Protein AF-A0A1V9G1P2-F1 (afdb_monomer)

Sequence (170 aa):
MSKIIATNEFTSFIDAARKYCSFVETYEAETPRTFILLSQNHLLSLYNLGNCMILMEEKSDKKFDVKLDELEFQKSLHFIADRLWDYRYYWYVFDPTAKKKDTDIVYGDLYEDLGAIYKYLKQSLLLYGLKSSDAKQNAVWDFKWNFDTHWSGHCANAICAIHYFLQKGR

Nearest PDB structures (foldseek):
  3nrh-assembly1_B-2  TM=8.879E-01  e=2.558E-07  Bacteroides fragilis YCH46
  3nrh-assembly1_A  TM=9.086E-01  e=4.221E-07  Bacteroides fragilis YCH46
  3qb5-assembly1_C-2  TM=2.684E-01  e=4.721E+00  Homo sapiens
  1ocr-assembly1_C  TM=2.389E-01  e=6.065E+00  Bos taurus

Mean predicted aligned error: 4.51 Å

pLDDT: mean 91.71, std 9.36, range [52.97, 98.81]

Solvent-accessible surface area (backbone atoms only — not comparable to full-atom values): 9652 Å² total; per-residue (Å²): 126,67,77,59,69,74,35,69,50,45,45,52,36,52,53,44,46,50,52,44,45,49,57,48,65,47,87,72,98,64,53,43,71,53,46,48,52,53,48,42,55,46,44,54,52,44,53,55,32,56,69,63,52,76,88,87,65,72,68,52,89,76,84,76,97,67,73,69,55,66,67,64,49,53,52,30,44,49,50,44,53,75,38,32,66,89,71,30,71,45,79,45,60,76,52,87,80,59,90,56,90,84,56,57,73,38,84,46,47,43,56,57,34,55,43,52,45,43,52,56,48,49,32,28,48,57,32,41,68,42,91,46,68,58,39,33,39,34,17,57,37,43,52,52,50,42,39,79,74,64,34,46,62,39,45,54,52,42,45,53,50,44,52,55,56,62,54,74,76,106

Organism: NCBI:txid1703345

Secondary structure (DSSP, 8-state):
--TTTTSHHHHHHHHHHHHHHHHHHS-----HHHHHHHHHHHHHHHHHHHHH----SPPPS--------HHHHHHHHHHHHHHHTTSSEEEEES-TT-SSS---EEEEEHHHHHHHHHHHHHHHHHHHTSS-HHHHHHHHHHHHHHIIIIIHHHHHHHHHHHHHHHHHT-

Structure (mmCIF, N/CA/C/O backbone):
data_AF-A0A1V9G1P2-F1
#
_entry.id   AF-A0A1V9G1P2-F1
#
loop_
_atom_site.group_PDB
_atom_site.id
_atom_site.type_symbol
_atom_site.label_atom_id
_atom_site.label_alt_id
_atom_site.label_comp_id
_atom_site.label_asym_id
_atom_site.label_entity_id
_atom_site.label_seq_id
_atom_site.pdbx_PDB_ins_code
_atom_site.Cartn_x
_atom_site.Cartn_y
_atom_site.Cartn_z
_atom_site.occupancy
_atom_site.B_iso_or_equiv
_atom_site.auth_seq_id
_atom_site.auth_comp_id
_atom_site.auth_asym_id
_atom_site.auth_atom_id
_atom_site.pdbx_PDB_model_num
ATOM 1 N N . MET A 1 1 ? -21.465 2.675 18.326 1.00 54.41 1 MET A N 1
ATOM 2 C CA . MET A 1 1 ? -20.901 2.218 17.035 1.00 54.41 1 MET A CA 1
ATOM 3 C C . MET A 1 1 ? -20.237 3.433 16.405 1.00 54.41 1 MET A C 1
ATOM 5 O O . MET A 1 1 ? -20.860 4.486 16.468 1.00 54.41 1 MET A O 1
ATOM 9 N N . SER A 1 2 ? -18.995 3.325 15.917 1.00 61.50 2 SER A N 1
ATOM 10 C CA . SER A 1 2 ? -18.280 4.453 15.289 1.00 61.50 2 SER A CA 1
ATOM 11 C C . SER A 1 2 ? -19.123 5.036 14.150 1.00 61.50 2 SER A C 1
ATOM 13 O O . SER A 1 2 ? -19.624 4.281 13.312 1.00 61.50 2 SER A O 1
ATOM 15 N N . LYS A 1 3 ? -19.325 6.357 14.149 1.00 65.56 3 LYS A N 1
ATOM 16 C CA . LYS A 1 3 ? -20.116 7.070 13.133 1.00 65.56 3 LYS A CA 1
ATOM 17 C C . LYS A 1 3 ? -19.404 7.069 11.777 1.00 65.56 3 LYS A C 1
ATOM 19 O O . LYS A 1 3 ? -20.077 7.163 10.758 1.00 65.56 3 LYS A O 1
ATOM 24 N N . ILE A 1 4 ? -18.077 6.908 11.763 1.00 62.69 4 ILE A N 1
ATOM 25 C CA . ILE A 1 4 ? -17.263 6.850 10.537 1.00 62.69 4 ILE A CA 1
ATOM 26 C C . ILE A 1 4 ? -17.427 5.519 9.810 1.00 62.69 4 ILE A C 1
ATOM 28 O O . ILE A 1 4 ? -17.512 5.497 8.589 1.00 62.69 4 ILE A O 1
ATOM 32 N N . ILE A 1 5 ? -17.512 4.402 10.539 1.00 64.62 5 ILE A N 1
ATOM 33 C CA . ILE A 1 5 ? -17.620 3.071 9.915 1.00 64.62 5 ILE A CA 1
ATOM 34 C C . ILE A 1 5 ? -18.880 2.950 9.047 1.00 64.62 5 ILE A C 1
ATOM 36 O O . ILE A 1 5 ? -18.909 2.154 8.117 1.00 64.62 5 ILE A O 1
ATOM 40 N N . ALA A 1 6 ? -19.915 3.737 9.346 1.00 67.06 6 ALA A N 1
ATOM 41 C CA . ALA A 1 6 ? -21.155 3.756 8.584 1.00 67.06 6 ALA A CA 1
ATOM 42 C C . ALA A 1 6 ? -21.087 4.604 7.301 1.00 67.06 6 ALA A C 1
ATOM 44 O O . ALA A 1 6 ? -22.068 4.625 6.559 1.00 67.06 6 ALA A O 1
ATOM 45 N N . THR A 1 7 ? -19.986 5.319 7.033 1.00 80.94 7 THR A N 1
ATOM 46 C CA . THR A 1 7 ? -19.877 6.116 5.808 1.00 80.94 7 THR A CA 1
ATOM 47 C C . THR A 1 7 ? -19.550 5.225 4.609 1.00 80.94 7 THR A C 1
ATOM 49 O O . THR A 1 7 ? -18.857 4.202 4.716 1.00 80.94 7 THR A O 1
ATOM 52 N N . ASN A 1 8 ? -20.060 5.612 3.440 1.00 85.06 8 ASN A N 1
ATOM 53 C CA . ASN A 1 8 ? -19.824 4.876 2.200 1.00 85.06 8 ASN A CA 1
ATOM 54 C C . ASN A 1 8 ? -18.348 4.941 1.794 1.00 85.06 8 ASN A C 1
ATOM 56 O O . ASN A 1 8 ? -17.805 3.965 1.277 1.00 85.06 8 ASN A O 1
ATOM 60 N N . GLU A 1 9 ? -17.689 6.067 2.061 1.00 88.06 9 GLU A N 1
ATOM 61 C CA . GLU A 1 9 ? -16.283 6.316 1.751 1.00 88.06 9 GLU A CA 1
ATOM 62 C C . GLU A 1 9 ? -15.388 5.353 2.529 1.00 88.06 9 GLU A C 1
ATOM 64 O O . GLU A 1 9 ? -14.535 4.685 1.943 1.00 88.06 9 GLU A O 1
ATOM 69 N N . PHE A 1 10 ? -15.622 5.222 3.839 1.00 88.75 10 PHE A N 1
ATOM 70 C CA . PHE A 1 10 ? -14.814 4.352 4.682 1.00 88.75 10 PHE A CA 1
ATOM 71 C C . PHE A 1 10 ? -15.061 2.876 4.365 1.00 88.75 10 PHE A C 1
ATOM 73 O O . PHE A 1 10 ? -14.115 2.102 4.240 1.00 88.75 10 PHE A O 1
ATOM 80 N N . THR A 1 11 ? -16.320 2.482 4.154 1.00 91.38 11 THR A N 1
ATOM 81 C CA . THR A 1 11 ? -16.653 1.108 3.745 1.00 91.38 11 THR A CA 1
ATOM 82 C C . THR A 1 11 ? -15.983 0.749 2.415 1.00 91.38 11 THR A C 1
ATOM 84 O O . THR A 1 11 ? -15.347 -0.299 2.305 1.00 91.38 11 THR A O 1
ATOM 87 N N . SER A 1 12 ? -16.031 1.656 1.434 1.00 95.25 12 SER A N 1
ATOM 88 C CA . SER A 1 12 ? -15.376 1.470 0.133 1.00 95.25 12 SER A CA 1
ATOM 89 C C . SER A 1 12 ? -13.858 1.351 0.267 1.00 95.25 12 SER A C 1
ATOM 91 O O . SER A 1 12 ? -13.247 0.501 -0.382 1.00 95.25 12 SER A O 1
ATOM 93 N N . PHE A 1 13 ? -13.243 2.169 1.127 1.00 96.38 13 PHE A N 1
ATOM 94 C CA . PHE A 1 13 ? -11.813 2.091 1.412 1.00 96.38 13 PHE A CA 1
ATOM 95 C C . PHE A 1 13 ? -11.427 0.744 2.038 1.00 96.38 13 PHE A C 1
ATOM 97 O O . PHE A 1 13 ? -10.477 0.110 1.581 1.00 96.38 13 PHE A O 1
ATOM 104 N N . ILE A 1 14 ? -12.183 0.263 3.031 1.00 96.12 14 ILE A N 1
ATOM 105 C CA . ILE A 1 14 ? -11.951 -1.049 3.657 1.00 96.12 14 ILE A CA 1
ATOM 106 C C . ILE A 1 14 ? -12.026 -2.174 2.623 1.00 96.12 14 ILE A C 1
ATOM 108 O O . ILE A 1 14 ? -11.186 -3.076 2.629 1.00 96.12 14 ILE A O 1
ATOM 112 N N . ASP A 1 15 ? -12.998 -2.128 1.717 1.00 97.38 15 ASP A N 1
ATOM 113 C CA . ASP A 1 15 ? -13.126 -3.139 0.672 1.00 97.38 15 ASP A CA 1
ATOM 114 C C . ASP A 1 15 ? -11.981 -3.069 -0.345 1.00 97.38 15 ASP A C 1
ATOM 116 O O . ASP A 1 15 ? -11.479 -4.112 -0.772 1.00 97.38 15 ASP A O 1
ATOM 120 N N . ALA A 1 16 ? -11.504 -1.872 -0.696 1.00 98.44 16 ALA A N 1
ATOM 121 C CA . ALA A 1 16 ? -10.305 -1.708 -1.519 1.00 98.44 16 ALA A CA 1
ATOM 122 C C . ALA A 1 16 ? -9.046 -2.246 -0.817 1.00 98.44 16 ALA A C 1
ATOM 124 O O . ALA A 1 16 ? -8.257 -2.958 -1.442 1.00 98.44 16 ALA A O 1
ATOM 125 N N . ALA A 1 17 ? -8.892 -1.987 0.485 1.00 98.50 17 ALA A N 1
ATOM 126 C CA . ALA A 1 17 ? -7.796 -2.509 1.300 1.00 98.50 17 ALA A CA 1
ATOM 127 C C . ALA A 1 17 ? -7.804 -4.041 1.340 1.00 98.50 17 ALA A C 1
ATOM 129 O O . ALA A 1 17 ? -6.776 -4.668 1.095 1.00 98.50 17 ALA A O 1
ATOM 130 N N . ARG A 1 18 ? -8.971 -4.659 1.561 1.00 98.62 18 ARG A N 1
ATOM 131 C CA . ARG A 1 18 ? -9.126 -6.123 1.520 1.00 98.62 18 ARG A CA 1
ATOM 132 C C . ARG A 1 18 ? -8.754 -6.699 0.161 1.00 98.62 18 ARG A C 1
ATOM 134 O O . ARG A 1 18 ? -8.040 -7.694 0.108 1.00 98.62 18 ARG A O 1
ATOM 141 N N . LYS A 1 19 ? -9.215 -6.074 -0.927 1.00 98.56 19 LYS A N 1
ATOM 142 C CA . LYS A 1 19 ? -8.892 -6.501 -2.295 1.00 98.56 19 LYS A CA 1
ATOM 143 C C . LYS A 1 19 ? -7.390 -6.431 -2.565 1.00 98.56 19 LYS A C 1
ATOM 145 O O . LYS A 1 19 ? -6.847 -7.379 -3.115 1.00 98.56 19 LYS A O 1
ATOM 150 N N . TYR A 1 20 ? -6.722 -5.357 -2.145 1.00 98.62 20 TYR A N 1
ATOM 151 C CA . TYR A 1 20 ? -5.272 -5.236 -2.295 1.00 98.62 20 TYR A CA 1
ATOM 152 C C . TYR A 1 20 ? -4.506 -6.265 -1.454 1.00 98.62 20 TYR A C 1
ATOM 154 O O . TYR A 1 20 ? -3.633 -6.943 -1.983 1.00 98.62 20 TYR A O 1
ATOM 162 N N . CYS A 1 21 ? -4.859 -6.442 -0.175 1.00 98.50 21 CYS A N 1
ATOM 163 C CA . CYS A 1 21 ? -4.250 -7.478 0.663 1.00 98.50 21 CYS A CA 1
ATOM 164 C C . CYS A 1 21 ? -4.433 -8.871 0.047 1.00 98.50 21 CYS A C 1
ATOM 166 O O . CYS A 1 21 ? -3.464 -9.606 -0.079 1.00 98.50 21 CYS A O 1
ATOM 168 N N . SER A 1 22 ? -5.636 -9.198 -0.436 1.00 98.00 22 SER A N 1
A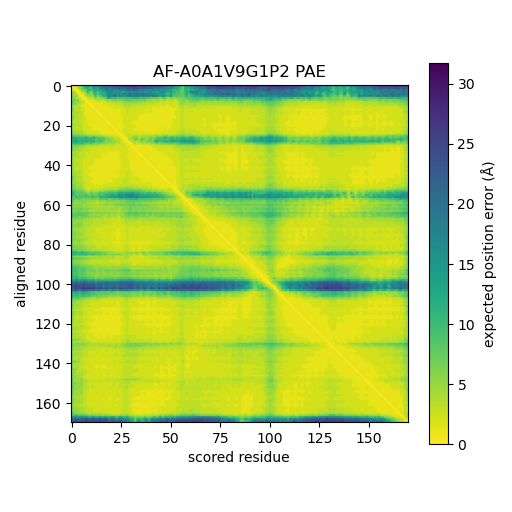TOM 169 C CA . SER A 1 22 ? -5.899 -10.468 -1.122 1.00 98.00 22 SER A CA 1
ATOM 170 C C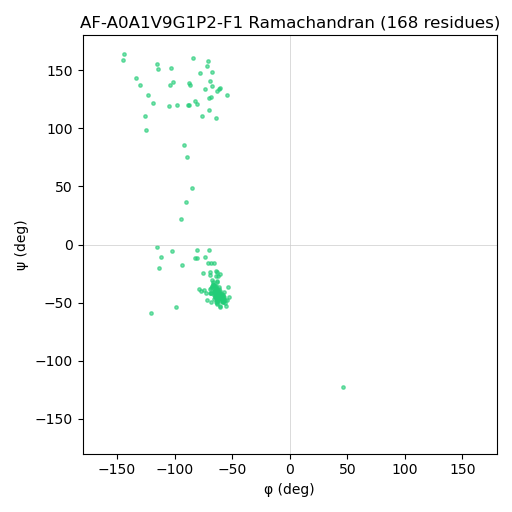 . SER A 1 22 ? -5.049 -10.644 -2.384 1.00 98.00 22 SER A C 1
ATOM 172 O O . SER A 1 22 ? -4.545 -11.737 -2.620 1.00 98.00 22 SER A O 1
ATOM 174 N N . PHE A 1 23 ? -4.877 -9.589 -3.184 1.00 97.81 23 PHE A N 1
ATOM 175 C CA . PHE A 1 23 ? -4.038 -9.590 -4.388 1.00 97.81 23 PHE A CA 1
ATOM 176 C C . PHE A 1 23 ? -2.544 -9.806 -4.076 1.00 97.81 23 PHE A C 1
ATOM 178 O O . PHE A 1 23 ? -1.830 -10.491 -4.811 1.00 97.81 23 PHE A O 1
ATOM 185 N N . VAL A 1 24 ? -2.061 -9.246 -2.967 1.00 96.88 24 VAL A N 1
ATOM 186 C CA . VAL A 1 24 ? -0.682 -9.444 -2.499 1.00 96.88 24 VAL A CA 1
ATOM 187 C C . VAL A 1 24 ? -0.484 -10.853 -1.923 1.00 96.88 24 VAL A C 1
ATOM 189 O O . VAL A 1 24 ? 0.528 -11.491 -2.205 1.00 96.88 24 VAL A O 1
ATOM 192 N N . GLU A 1 25 ? -1.452 -11.346 -1.151 1.00 96.06 25 GLU A N 1
ATOM 193 C CA . GLU A 1 25 ? -1.406 -12.642 -0.457 1.00 96.06 25 GLU A CA 1
ATOM 194 C C . GLU A 1 25 ? -1.614 -13.843 -1.390 1.00 96.06 25 GLU A C 1
ATOM 196 O O . GLU A 1 25 ? -1.181 -14.954 -1.074 1.00 96.06 25 GLU A O 1
ATOM 201 N N . THR A 1 26 ? -2.281 -13.639 -2.528 1.00 92.50 26 THR A N 1
ATOM 202 C CA . THR A 1 26 ? -2.587 -14.699 -3.493 1.00 92.50 26 THR A CA 1
ATOM 203 C C . THR A 1 26 ? -1.564 -14.679 -4.615 1.00 92.50 26 THR A C 1
ATOM 205 O O . THR A 1 26 ? -1.431 -13.689 -5.333 1.00 92.50 26 THR A O 1
ATOM 208 N N . TYR A 1 27 ? -0.844 -15.788 -4.773 1.00 83.75 27 TYR A N 1
ATOM 209 C CA . TYR A 1 27 ? -0.016 -15.997 -5.949 1.00 83.75 27 TYR A CA 1
ATOM 210 C C . TYR A 1 27 ? -0.897 -16.468 -7.105 1.00 83.75 27 TYR A C 1
ATOM 212 O O . TYR A 1 27 ? -1.546 -17.513 -7.017 1.00 83.75 27 TYR A O 1
ATOM 220 N N . GLU A 1 28 ? -0.887 -15.710 -8.190 1.00 84.94 28 GLU A N 1
ATOM 221 C CA . GLU A 1 28 ? -1.471 -16.086 -9.467 1.00 84.94 28 GLU A CA 1
ATOM 222 C C . GLU A 1 28 ? -0.341 -16.202 -10.510 1.00 84.94 28 GLU A C 1
ATOM 224 O O . GLU A 1 28 ? 0.757 -15.662 -10.350 1.00 84.94 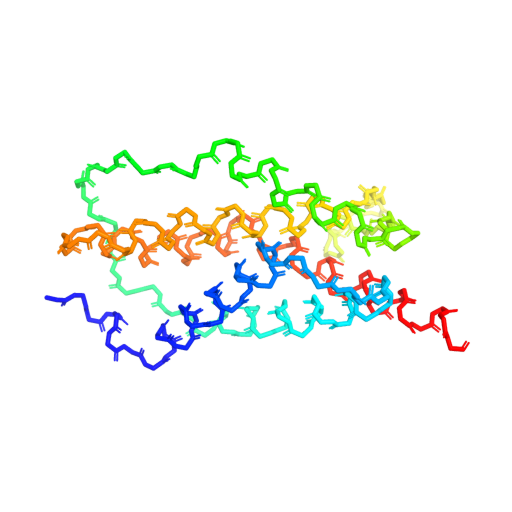28 GLU A O 1
ATOM 229 N N . ALA A 1 29 ? -0.568 -16.997 -11.559 1.00 81.44 29 ALA A N 1
ATOM 230 C CA . ALA A 1 29 ? 0.421 -17.233 -12.611 1.00 81.44 29 ALA A CA 1
ATOM 231 C C . ALA A 1 29 ? 0.375 -16.130 -13.689 1.00 81.44 29 ALA A C 1
ATOM 233 O O . ALA A 1 29 ? 0.282 -16.425 -14.885 1.00 81.44 29 ALA A O 1
ATOM 234 N N . GLU A 1 30 ? 0.378 -14.856 -13.287 1.00 91.50 30 GLU A N 1
ATOM 235 C CA . GLU A 1 30 ? 0.437 -13.720 -14.206 1.00 91.50 30 GLU A CA 1
ATOM 236 C C . GLU A 1 30 ? 1.863 -13.361 -14.652 1.00 91.50 30 GLU A C 1
ATOM 238 O O . GLU A 1 30 ? 2.864 -13.690 -14.021 1.00 91.50 30 GLU A O 1
ATOM 243 N N . THR A 1 31 ? 1.964 -12.630 -15.766 1.00 94.44 31 THR A N 1
ATOM 244 C CA . THR A 1 31 ? 3.245 -12.044 -16.186 1.00 94.44 31 THR A CA 1
ATOM 245 C C . THR A 1 31 ? 3.633 -10.871 -15.275 1.00 94.44 31 THR A C 1
ATOM 247 O O . THR A 1 31 ? 2.733 -10.164 -14.804 1.00 94.44 31 THR A O 1
ATOM 250 N N . PRO A 1 32 ? 4.933 -10.544 -15.121 1.00 95.12 32 PRO A N 1
ATOM 251 C CA . PRO A 1 32 ? 5.360 -9.371 -14.351 1.00 95.12 32 PRO A CA 1
ATOM 252 C C . PRO A 1 32 ? 4.699 -8.066 -14.806 1.00 95.12 32 PRO A C 1
ATOM 254 O O . PRO A 1 32 ? 4.306 -7.227 -13.997 1.00 95.12 32 PRO A O 1
ATOM 257 N N . ARG A 1 33 ? 4.488 -7.915 -16.121 1.00 95.12 33 ARG A N 1
ATOM 258 C CA . ARG A 1 33 ? 3.804 -6.749 -16.696 1.00 95.12 33 ARG A CA 1
ATOM 259 C C . ARG A 1 33 ? 2.335 -6.670 -16.261 1.00 95.12 33 ARG A C 1
ATOM 261 O O . ARG A 1 33 ? 1.828 -5.582 -15.995 1.00 95.12 33 ARG A O 1
ATOM 268 N N . THR A 1 34 ? 1.644 -7.808 -16.210 1.00 95.62 34 THR A N 1
ATOM 269 C CA . THR A 1 34 ? 0.266 -7.890 -15.707 1.00 95.62 34 THR A CA 1
ATOM 270 C C . THR A 1 34 ? 0.221 -7.567 -14.216 1.00 95.62 34 THR A C 1
ATOM 272 O O . THR A 1 34 ? -0.627 -6.779 -13.803 1.00 95.62 34 THR A O 1
ATOM 275 N N . PHE A 1 35 ? 1.161 -8.096 -13.429 1.00 96.88 35 PHE A N 1
ATOM 276 C CA . PHE A 1 35 ? 1.248 -7.831 -11.995 1.00 96.88 35 PHE A CA 1
ATOM 277 C C . PHE A 1 35 ? 1.386 -6.332 -11.693 1.00 96.88 35 PHE A C 1
ATOM 279 O O . PHE A 1 35 ? 0.614 -5.794 -10.895 1.00 96.88 35 PHE A O 1
ATOM 286 N N . ILE A 1 36 ? 2.296 -5.616 -12.367 1.00 97.19 36 ILE A N 1
ATOM 287 C CA . ILE A 1 36 ? 2.446 -4.169 -12.140 1.00 97.19 36 ILE A CA 1
ATOM 288 C C . ILE A 1 36 ? 1.219 -3.372 -12.610 1.00 97.19 36 ILE A C 1
ATOM 290 O O . ILE A 1 36 ? 0.836 -2.409 -11.953 1.00 97.19 36 ILE A O 1
ATOM 294 N N . LEU A 1 37 ? 0.538 -3.788 -13.685 1.00 97.44 37 LEU A N 1
ATOM 295 C CA . LEU A 1 37 ? -0.711 -3.154 -14.125 1.00 97.44 37 LEU A CA 1
ATOM 296 C C . LEU A 1 37 ? -1.822 -3.306 -13.076 1.00 97.44 37 LEU A C 1
ATOM 298 O O . LEU A 1 37 ? -2.497 -2.332 -12.741 1.00 97.44 37 LEU A O 1
ATOM 302 N N . LEU A 1 38 ? -2.002 -4.514 -12.539 1.00 97.94 38 LEU A N 1
ATOM 303 C CA . LEU A 1 38 ? -2.976 -4.774 -11.478 1.00 97.94 38 LEU A CA 1
ATOM 304 C C . LEU A 1 38 ? -2.614 -4.018 -10.198 1.00 97.94 38 LEU A C 1
ATOM 306 O O . LEU A 1 38 ? -3.488 -3.404 -9.584 1.00 97.94 38 LEU A O 1
ATOM 310 N N . SER A 1 39 ? -1.324 -3.967 -9.861 1.00 98.19 39 SER A N 1
ATOM 311 C CA . SER A 1 39 ? -0.810 -3.167 -8.749 1.00 98.19 39 SER A CA 1
ATOM 312 C C . SER A 1 39 ? -1.204 -1.698 -8.915 1.00 98.19 39 SER A C 1
ATOM 314 O O . SER A 1 39 ? -1.825 -1.135 -8.020 1.00 98.19 39 SER A O 1
ATOM 316 N N . GLN A 1 40 ? -0.964 -1.091 -10.083 1.00 98.56 40 GLN A N 1
ATOM 317 C CA . GLN A 1 40 ? -1.364 0.294 -10.357 1.00 98.56 40 GLN A CA 1
ATOM 318 C C . GLN A 1 40 ? -2.872 0.520 -10.176 1.00 98.56 40 GLN A C 1
ATOM 320 O O . GLN A 1 40 ? -3.261 1.528 -9.589 1.00 98.56 40 GLN A O 1
ATOM 325 N N . ASN A 1 41 ? -3.724 -0.411 -10.614 1.00 98.69 41 ASN A N 1
ATOM 326 C CA . ASN A 1 41 ? -5.176 -0.297 -10.433 1.00 98.69 41 ASN A CA 1
ATOM 327 C C . ASN A 1 41 ? -5.578 -0.302 -8.950 1.00 98.69 41 ASN A C 1
ATOM 329 O O . ASN A 1 41 ? -6.388 0.527 -8.526 1.00 98.69 41 ASN A O 1
ATOM 333 N N . HIS A 1 42 ? -4.998 -1.202 -8.150 1.00 98.75 42 HIS A N 1
ATOM 334 C CA . HIS A 1 42 ? -5.239 -1.226 -6.708 1.00 98.75 42 HIS A CA 1
ATOM 335 C C . HIS A 1 42 ? -4.735 0.046 -6.024 1.00 98.75 42 HIS A C 1
ATOM 337 O O . HIS A 1 42 ? -5.468 0.638 -5.232 1.00 98.75 42 HIS A O 1
ATOM 343 N N . LEU A 1 43 ? -3.523 0.494 -6.359 1.00 98.81 43 LEU A N 1
ATOM 344 C CA . LEU A 1 43 ? -2.921 1.701 -5.798 1.00 98.81 43 LEU A CA 1
ATOM 345 C C . LEU A 1 43 ? -3.748 2.952 -6.117 1.00 98.81 43 LEU A C 1
ATOM 347 O O . LEU A 1 43 ? -4.041 3.731 -5.216 1.00 98.81 43 LEU A O 1
ATOM 351 N N . LEU A 1 44 ? -4.201 3.120 -7.363 1.00 98.69 44 LEU A N 1
ATOM 352 C CA . LEU A 1 44 ? -5.073 4.234 -7.756 1.00 98.69 44 LEU A CA 1
ATOM 353 C C . LEU A 1 44 ? -6.396 4.223 -6.980 1.00 98.69 44 LEU A C 1
ATOM 355 O O . LEU A 1 44 ? -6.842 5.268 -6.504 1.00 98.69 44 LEU A O 1
ATOM 359 N N . SER A 1 45 ? -7.011 3.047 -6.815 1.00 98.44 45 SER A N 1
ATOM 360 C CA . SER A 1 45 ? -8.248 2.907 -6.042 1.00 98.44 45 SER A CA 1
ATOM 361 C C . SER A 1 45 ? -8.039 3.269 -4.571 1.00 98.44 45 SER A C 1
ATOM 363 O O . SER A 1 45 ? -8.824 4.045 -4.024 1.00 98.44 45 SER A O 1
ATOM 365 N N . LEU A 1 46 ? -6.983 2.744 -3.946 1.00 98.50 46 LEU A N 1
ATOM 366 C CA . LEU A 1 46 ? -6.632 3.018 -2.553 1.00 98.50 46 LEU A CA 1
ATOM 367 C C . LEU A 1 46 ? -6.314 4.493 -2.322 1.00 98.50 46 LEU A C 1
ATOM 369 O O . LEU A 1 46 ? -6.821 5.077 -1.370 1.00 98.50 46 LEU A O 1
ATOM 373 N N . TYR A 1 47 ? -5.510 5.098 -3.196 1.00 98.44 47 TYR A N 1
ATOM 374 C CA . TYR A 1 47 ? -5.106 6.496 -3.078 1.00 98.44 47 TYR A CA 1
ATOM 375 C C . TYR A 1 47 ? -6.305 7.438 -3.200 1.00 98.44 47 TYR A C 1
ATOM 377 O O . TYR A 1 47 ? -6.487 8.333 -2.376 1.00 98.44 47 TYR A O 1
ATOM 385 N N . ASN A 1 48 ? -7.170 7.202 -4.193 1.00 97.88 48 ASN A N 1
ATOM 386 C CA . ASN A 1 48 ? -8.383 7.991 -4.376 1.00 97.88 48 ASN A CA 1
ATOM 387 C C . ASN A 1 48 ? -9.309 7.890 -3.154 1.00 97.88 48 ASN A C 1
ATOM 389 O O . ASN A 1 48 ? -9.737 8.907 -2.616 1.00 97.88 48 ASN A O 1
ATOM 393 N N . LEU A 1 49 ? -9.573 6.672 -2.674 1.00 96.75 49 LEU A N 1
ATOM 394 C CA . LEU A 1 49 ? -10.437 6.456 -1.511 1.00 96.75 49 LEU A CA 1
ATOM 395 C C . LEU A 1 49 ? -9.816 6.998 -0.214 1.00 96.75 49 LEU A C 1
ATOM 397 O O . LEU A 1 49 ? -10.538 7.538 0.620 1.00 96.75 49 LEU A O 1
ATOM 401 N N . GLY A 1 50 ? -8.492 6.914 -0.058 1.00 95.31 50 GLY A N 1
ATOM 402 C CA . GLY A 1 50 ? -7.771 7.458 1.094 1.00 95.31 50 GLY A CA 1
ATOM 403 C C . GLY A 1 50 ? -7.867 8.980 1.205 1.00 95.31 50 GLY A C 1
ATOM 404 O O . GLY A 1 50 ? -8.029 9.511 2.308 1.00 95.31 50 GLY A O 1
ATOM 405 N N . ASN A 1 51 ? -7.871 9.682 0.068 1.00 94.94 51 ASN A N 1
ATOM 406 C CA . ASN A 1 51 ? -8.125 11.126 0.015 1.00 94.94 51 ASN A CA 1
ATOM 407 C C . ASN A 1 51 ? -9.565 11.494 0.394 1.00 94.94 51 ASN A C 1
ATOM 409 O O . ASN A 1 51 ? -9.793 12.564 0.952 1.00 94.94 51 ASN A O 1
ATOM 413 N N . CYS A 1 52 ? -10.533 10.615 0.124 1.00 91.88 52 CYS A N 1
ATOM 414 C CA . CYS A 1 52 ? -11.935 10.827 0.490 1.00 91.88 52 CYS A CA 1
ATOM 415 C C . CYS A 1 52 ? -12.242 10.505 1.963 1.00 91.88 52 CYS A C 1
ATOM 417 O O . CYS A 1 52 ? -13.327 10.833 2.440 1.00 91.88 52 CYS A O 1
ATOM 419 N N . MET A 1 53 ? -11.324 9.866 2.696 1.00 88.50 53 MET A N 1
ATOM 420 C CA . MET A 1 53 ? -11.526 9.582 4.116 1.00 88.50 53 MET A CA 1
ATOM 421 C C . MET A 1 53 ? -11.468 10.867 4.948 1.00 88.50 53 MET A C 1
ATOM 423 O O . MET A 1 53 ? -10.467 11.584 4.944 1.00 88.50 53 MET A O 1
ATOM 427 N N . ILE A 1 54 ? -12.513 11.106 5.741 1.00 83.12 54 ILE A N 1
ATOM 428 C CA . ILE A 1 54 ? -12.568 12.198 6.717 1.00 83.12 54 ILE A CA 1
ATOM 429 C C . ILE A 1 54 ? -12.390 11.603 8.114 1.00 83.12 54 ILE A C 1
ATOM 431 O O . ILE A 1 54 ? -13.204 10.792 8.562 1.00 83.12 54 ILE A O 1
ATOM 435 N N . LEU A 1 55 ? -11.332 12.014 8.817 1.00 79.75 55 LEU A N 1
ATOM 436 C CA . LEU A 1 55 ? -11.127 11.624 10.209 1.00 79.75 55 LEU A CA 1
ATOM 437 C C . LEU A 1 55 ? -12.061 12.444 11.105 1.00 79.75 55 LEU A C 1
ATOM 439 O O . LEU A 1 55 ? -11.883 13.649 11.247 1.00 79.75 55 LEU A O 1
ATOM 443 N N . MET A 1 56 ? -13.063 11.793 11.696 1.00 72.12 56 MET A N 1
ATOM 444 C CA . MET A 1 56 ? -14.046 12.434 12.588 1.00 72.12 56 MET A CA 1
ATOM 445 C C . MET A 1 56 ? -13.977 11.935 14.040 1.00 72.12 56 MET A C 1
ATOM 447 O O . MET A 1 56 ? -14.751 12.390 14.878 1.00 72.12 56 MET A O 1
ATOM 451 N N . GLU A 1 57 ? -13.102 10.975 14.339 1.00 73.88 57 GLU A N 1
ATOM 452 C CA . GLU A 1 57 ? -13.020 10.302 15.634 1.00 73.88 57 GLU A CA 1
ATOM 453 C C . GLU A 1 57 ? -11.577 10.307 16.114 1.00 73.88 57 GLU A C 1
ATOM 455 O O . GLU A 1 57 ? -10.642 10.052 15.353 1.00 73.88 57 GLU A O 1
ATOM 460 N N . GLU A 1 58 ? -11.414 10.587 17.401 1.00 85.31 58 GLU A N 1
ATOM 461 C CA . GLU A 1 58 ? -10.141 10.427 18.082 1.00 85.31 58 GLU A CA 1
ATOM 462 C C . GLU A 1 58 ? -9.823 8.942 18.257 1.00 85.31 58 GLU A C 1
ATOM 464 O O . GLU A 1 58 ? -10.708 8.080 18.242 1.00 85.31 58 GLU A O 1
ATOM 469 N N . LYS A 1 59 ? -8.543 8.631 18.432 1.00 90.38 59 LYS A N 1
ATOM 470 C CA . LYS A 1 59 ? -8.120 7.279 18.782 1.00 90.38 59 LYS A CA 1
ATOM 471 C C . LYS A 1 59 ? -8.601 6.954 20.201 1.00 90.38 59 LYS A C 1
ATOM 473 O O . LYS A 1 59 ? -8.488 7.788 21.091 1.00 90.38 59 LYS A O 1
ATOM 478 N N . SER A 1 60 ? -9.128 5.752 20.421 1.00 92.06 60 SER A N 1
ATOM 479 C CA . SER A 1 60 ? -9.458 5.261 21.763 1.00 92.06 60 SER A CA 1
ATOM 480 C C . SER A 1 60 ? -8.178 5.008 22.562 1.00 92.06 60 SER A C 1
ATOM 482 O O . SER A 1 60 ? -7.210 4.440 22.047 1.00 92.06 60 SER A O 1
ATOM 484 N N . ASP A 1 61 ? -8.202 5.347 23.851 1.00 93.44 61 ASP A N 1
ATOM 485 C CA . ASP A 1 61 ? -7.091 5.114 24.784 1.00 93.44 61 ASP A CA 1
ATOM 486 C C . ASP A 1 61 ? -6.818 3.624 25.040 1.00 93.44 61 ASP A C 1
ATOM 488 O O . ASP A 1 61 ? -5.759 3.245 25.558 1.00 93.44 61 ASP A O 1
ATOM 492 N N . LYS A 1 62 ? -7.765 2.741 24.691 1.00 94.12 62 LYS A N 1
ATOM 493 C CA . LYS A 1 62 ? -7.571 1.299 24.845 1.00 94.12 62 LYS A CA 1
ATOM 494 C C . LYS A 1 62 ? -6.506 0.798 23.882 1.00 94.12 62 LYS A C 1
ATOM 496 O O . LYS A 1 62 ? -6.598 0.955 22.666 1.00 94.12 62 LYS A O 1
ATOM 501 N N . LYS A 1 63 ? -5.517 0.109 24.443 1.00 92.62 63 LYS A N 1
ATOM 502 C CA . LYS A 1 63 ? -4.440 -0.521 23.683 1.00 92.62 63 LYS A CA 1
ATOM 503 C C . LYS A 1 63 ? -4.852 -1.920 23.240 1.00 92.62 63 LYS A C 1
ATOM 505 O O . LYS A 1 63 ? -5.398 -2.691 24.025 1.00 92.62 63 LYS A O 1
ATOM 510 N N . PHE A 1 64 ? -4.540 -2.239 21.991 1.00 94.50 64 PHE A N 1
ATOM 511 C CA . PHE A 1 64 ? -4.698 -3.565 21.409 1.00 94.50 64 PHE A CA 1
ATOM 512 C C . PHE A 1 64 ? -3.336 -4.005 20.888 1.00 94.50 64 PHE A C 1
ATOM 514 O O . PHE A 1 64 ? -2.694 -3.252 20.159 1.00 94.50 64 PHE A O 1
ATOM 521 N N . ASP A 1 65 ? -2.892 -5.199 21.269 1.00 89.88 65 ASP A N 1
ATOM 522 C CA . ASP A 1 65 ? -1.681 -5.795 20.706 1.00 89.88 65 ASP A CA 1
ATOM 523 C C . ASP A 1 65 ? -2.080 -6.653 19.506 1.00 89.88 65 ASP A C 1
ATOM 525 O O . ASP A 1 65 ? -2.391 -7.836 19.629 1.00 89.88 65 ASP A O 1
ATOM 529 N N . VAL A 1 66 ? -2.186 -6.002 18.350 1.00 92.06 66 VAL A N 1
ATOM 530 C CA . VAL A 1 66 ? -2.453 -6.655 17.069 1.00 92.06 66 VAL A CA 1
ATOM 531 C C . VAL A 1 66 ? -1.270 -6.385 16.165 1.00 92.06 66 VAL A C 1
ATOM 533 O O . VAL A 1 66 ? -0.940 -5.233 15.883 1.00 92.06 66 VAL A O 1
ATOM 536 N N . LYS A 1 67 ? -0.636 -7.456 15.700 1.00 92.12 67 LYS A N 1
ATOM 537 C CA . LYS A 1 67 ? 0.475 -7.394 14.758 1.00 92.12 67 LYS A CA 1
ATOM 538 C C . LYS A 1 67 ? 0.246 -8.413 13.659 1.00 92.12 67 LYS A C 1
ATOM 540 O O . LYS A 1 67 ? -0.286 -9.490 13.909 1.00 92.12 67 LYS A O 1
ATOM 545 N N . LEU A 1 68 ? 0.635 -8.030 12.449 1.00 94.56 68 LEU A N 1
ATOM 546 C CA . LEU A 1 68 ? 0.771 -8.972 11.349 1.00 94.56 68 LEU A CA 1
ATOM 547 C C . LEU A 1 68 ? 1.859 -9.979 11.722 1.00 94.56 68 LEU A C 1
ATOM 549 O O . LEU A 1 68 ? 2.924 -9.569 12.187 1.00 94.56 68 LEU A O 1
ATOM 553 N N . ASP A 1 69 ? 1.563 -11.262 11.543 1.00 96.50 69 ASP A N 1
ATOM 554 C CA . ASP A 1 69 ? 2.536 -12.322 11.743 1.00 96.50 69 ASP A CA 1
ATOM 555 C C . ASP A 1 69 ? 3.723 -12.144 10.786 1.00 96.50 69 ASP A C 1
ATOM 557 O O . ASP A 1 69 ? 3.555 -11.852 9.599 1.00 96.50 69 ASP A O 1
ATOM 561 N N . GLU A 1 70 ? 4.937 -12.288 11.314 1.00 96.00 70 GLU A N 1
ATOM 562 C CA . GLU A 1 70 ? 6.152 -12.022 10.543 1.00 96.00 70 GLU A CA 1
ATOM 563 C C . GLU A 1 70 ? 6.329 -13.048 9.419 1.00 96.00 70 GLU A C 1
ATOM 565 O O . GLU A 1 70 ? 6.732 -12.686 8.318 1.00 96.00 70 GLU A O 1
ATOM 570 N N . LEU A 1 71 ? 5.975 -14.317 9.644 1.00 96.56 71 LEU A N 1
ATOM 571 C CA . LEU A 1 71 ? 6.088 -15.350 8.617 1.00 96.56 71 LEU A CA 1
ATOM 572 C C . LEU A 1 71 ? 5.077 -15.111 7.485 1.00 96.56 71 LEU A C 1
ATOM 574 O O . LEU A 1 71 ? 5.434 -15.221 6.310 1.00 96.56 71 LEU A O 1
ATOM 578 N N . GLU A 1 72 ? 3.841 -14.731 7.815 1.00 95.38 72 GLU A N 1
ATOM 579 C CA . GLU A 1 72 ? 2.831 -14.322 6.827 1.00 95.38 72 GLU A CA 1
ATOM 580 C C . GLU A 1 72 ? 3.270 -13.0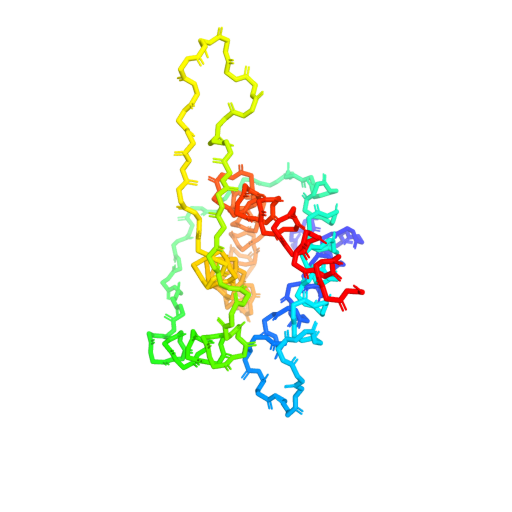85 6.033 1.00 95.38 72 GLU A C 1
ATOM 582 O O . GLU A 1 72 ? 3.086 -13.024 4.810 1.00 95.38 72 GLU A O 1
ATOM 587 N N . PHE A 1 73 ? 3.885 -12.109 6.705 1.00 96.75 73 PHE A N 1
ATOM 588 C CA . PHE A 1 73 ? 4.418 -10.915 6.058 1.00 96.75 73 PHE A CA 1
ATOM 589 C C . PHE A 1 73 ? 5.543 -11.264 5.081 1.00 96.75 73 PHE A C 1
ATOM 591 O O . PHE A 1 73 ? 5.456 -10.903 3.907 1.00 96.75 73 PHE A O 1
ATOM 598 N N . GLN A 1 74 ? 6.544 -12.032 5.519 1.00 96.62 74 GLN A N 1
ATOM 599 C CA . GLN A 1 74 ? 7.667 -12.447 4.674 1.00 96.62 74 GLN A CA 1
ATOM 600 C C . GLN A 1 74 ? 7.213 -13.283 3.474 1.00 96.62 74 GLN A C 1
ATOM 602 O O . GLN A 1 74 ? 7.701 -13.085 2.362 1.00 96.62 74 GLN A O 1
ATOM 607 N N . LYS A 1 75 ? 6.222 -14.163 3.654 1.00 96.19 75 LYS A N 1
ATOM 608 C CA . LYS A 1 75 ? 5.616 -14.910 2.544 1.00 96.19 75 LYS A CA 1
ATOM 609 C C . LYS A 1 75 ? 4.993 -13.977 1.500 1.00 96.19 75 LYS A C 1
ATOM 611 O O . LYS A 1 75 ? 5.185 -14.172 0.304 1.00 96.19 75 LYS A O 1
ATOM 616 N N . SER A 1 76 ? 4.273 -12.954 1.953 1.00 96.38 76 SER A N 1
ATOM 617 C CA . SER A 1 76 ? 3.636 -11.967 1.072 1.00 96.38 76 SER A CA 1
ATOM 618 C C . SER A 1 76 ? 4.673 -11.128 0.318 1.00 96.38 76 SER A C 1
ATOM 620 O O . SER A 1 76 ? 4.525 -10.875 -0.875 1.00 96.38 76 SER A O 1
ATOM 622 N N . LEU A 1 77 ? 5.761 -10.743 0.992 1.00 95.75 77 LEU A N 1
ATOM 623 C CA . LEU A 1 77 ? 6.885 -10.048 0.367 1.00 95.75 77 LEU A CA 1
ATOM 624 C C . LEU A 1 77 ? 7.559 -10.910 -0.704 1.00 95.75 77 LEU A C 1
ATOM 626 O O . LEU A 1 77 ? 7.823 -10.424 -1.801 1.00 95.75 77 LEU A O 1
ATOM 630 N N . HIS A 1 78 ? 7.774 -12.196 -0.433 1.00 94.56 78 HIS A N 1
ATOM 631 C CA . HIS A 1 78 ? 8.324 -13.117 -1.425 1.00 94.56 78 HIS A CA 1
ATOM 632 C C . HIS A 1 78 ? 7.452 -13.181 -2.689 1.00 94.56 78 HIS A C 1
ATOM 634 O O . HIS A 1 78 ? 7.971 -13.041 -3.793 1.00 94.56 78 HIS A O 1
ATOM 640 N N . PHE A 1 79 ? 6.124 -13.252 -2.540 1.00 95.00 79 PHE A N 1
ATOM 641 C CA . PHE A 1 79 ? 5.205 -13.212 -3.684 1.00 95.00 79 PHE A CA 1
ATOM 642 C C . PHE A 1 79 ? 5.258 -11.900 -4.469 1.00 95.00 79 PHE A C 1
ATOM 644 O O . PHE A 1 79 ? 5.036 -11.908 -5.677 1.00 95.00 79 PHE A O 1
ATOM 651 N N . ILE A 1 80 ? 5.530 -10.765 -3.821 1.00 96.06 80 ILE A N 1
ATOM 652 C CA . ILE A 1 80 ? 5.768 -9.501 -4.532 1.00 96.06 80 ILE A CA 1
ATOM 653 C C . ILE A 1 80 ? 7.087 -9.585 -5.308 1.00 96.06 80 ILE A C 1
ATOM 655 O O . ILE A 1 80 ? 7.119 -9.274 -6.498 1.00 96.06 80 ILE A O 1
ATOM 659 N N . ALA A 1 81 ? 8.168 -10.017 -4.654 1.00 94.50 81 ALA A N 1
ATOM 660 C CA . ALA A 1 81 ? 9.498 -10.082 -5.255 1.00 94.50 81 ALA A CA 1
ATOM 661 C C . ALA A 1 81 ? 9.522 -10.966 -6.513 1.00 94.50 81 ALA A C 1
ATOM 663 O O . ALA A 1 81 ? 10.025 -10.534 -7.551 1.00 94.50 81 ALA A O 1
ATOM 664 N N . ASP A 1 82 ? 8.910 -12.148 -6.441 1.00 93.00 82 ASP A N 1
ATOM 665 C CA . ASP A 1 82 ? 8.859 -13.110 -7.546 1.00 93.00 82 ASP A CA 1
ATOM 666 C C . ASP A 1 82 ? 8.084 -12.579 -8.762 1.00 93.00 82 ASP A C 1
ATOM 668 O O . ASP A 1 82 ? 8.355 -12.974 -9.897 1.00 93.00 82 ASP A O 1
ATOM 672 N N . ARG A 1 83 ? 7.130 -11.665 -8.542 1.00 94.81 83 ARG A N 1
ATOM 673 C CA . ARG A 1 83 ? 6.273 -11.100 -9.593 1.00 94.81 83 ARG A CA 1
ATOM 674 C C . ARG A 1 83 ? 6.794 -9.789 -10.186 1.00 94.81 83 ARG A C 1
ATOM 676 O O . ARG A 1 83 ? 6.359 -9.417 -11.272 1.00 94.81 83 ARG A O 1
ATOM 683 N N . LEU A 1 84 ? 7.709 -9.081 -9.520 1.00 93.19 84 LEU A N 1
ATOM 684 C CA . LEU A 1 84 ? 8.228 -7.793 -10.007 1.00 93.19 84 LEU A CA 1
ATOM 685 C C . LEU A 1 84 ? 9.284 -7.934 -11.108 1.00 93.19 84 LEU A C 1
ATOM 687 O O . LEU A 1 84 ? 9.278 -7.139 -12.049 1.00 93.19 84 LEU A O 1
ATOM 691 N N . TRP A 1 85 ? 10.163 -8.934 -11.017 1.00 86.88 85 TRP A N 1
ATOM 692 C CA . TRP A 1 85 ? 11.272 -9.137 -11.961 1.00 86.88 85 TRP A CA 1
ATOM 693 C C . TRP A 1 85 ? 12.036 -7.818 -12.250 1.00 86.88 85 TRP A C 1
ATOM 695 O O . TRP A 1 85 ? 12.498 -7.159 -11.318 1.00 86.88 85 TRP A O 1
ATOM 705 N N . ASP A 1 86 ? 12.127 -7.394 -13.515 1.00 88.62 86 ASP A N 1
ATOM 706 C CA . ASP A 1 86 ? 12.842 -6.183 -13.957 1.00 88.62 86 ASP A CA 1
ATOM 707 C C . ASP A 1 86 ? 12.106 -4.873 -13.609 1.00 88.62 86 ASP A C 1
ATOM 709 O O . ASP A 1 86 ? 12.673 -3.785 -13.718 1.00 88.62 86 ASP A O 1
ATOM 713 N N . TYR A 1 87 ? 10.848 -4.942 -13.165 1.00 93.94 87 TYR A N 1
ATOM 714 C CA . TYR A 1 87 ? 10.019 -3.782 -12.822 1.00 93.94 87 TYR A CA 1
ATOM 715 C C . TYR A 1 87 ? 10.150 -3.369 -11.354 1.00 93.94 87 TYR A C 1
ATOM 717 O O . TYR A 1 87 ? 9.170 -2.991 -10.718 1.00 93.94 87 TYR A O 1
ATOM 725 N N . ARG A 1 88 ? 11.351 -3.474 -10.786 1.00 94.94 88 ARG A N 1
ATOM 726 C CA . ARG A 1 88 ? 11.566 -3.269 -9.351 1.00 94.94 88 ARG A CA 1
ATOM 727 C C . ARG A 1 88 ? 12.096 -1.882 -9.014 1.00 94.94 88 ARG A C 1
ATOM 729 O O . ARG A 1 88 ? 11.520 -1.178 -8.193 1.00 94.94 88 ARG A O 1
ATOM 736 N N . TYR A 1 89 ? 13.193 -1.491 -9.643 1.00 96.31 89 TYR A N 1
ATOM 737 C CA . TYR A 1 89 ? 13.959 -0.329 -9.211 1.00 96.31 89 TYR A CA 1
ATOM 738 C C . TYR A 1 89 ? 13.740 0.883 -10.102 1.00 96.31 89 TYR A C 1
ATOM 740 O O . TYR A 1 89 ? 13.753 0.779 -11.330 1.00 96.31 89 TYR A O 1
ATOM 748 N N . TYR A 1 90 ? 13.582 2.050 -9.487 1.00 95.81 90 TYR A N 1
ATOM 749 C CA . TYR A 1 90 ? 13.330 3.295 -10.199 1.00 95.81 90 TYR A CA 1
ATOM 750 C C . TYR A 1 90 ? 14.012 4.480 -9.517 1.00 95.81 90 TYR A C 1
ATOM 752 O O . TYR A 1 90 ? 14.343 4.440 -8.339 1.00 95.81 90 TYR A O 1
ATOM 760 N N . TRP A 1 91 ? 14.226 5.552 -10.275 1.00 94.81 91 TRP A N 1
ATOM 761 C CA . TRP A 1 91 ? 14.720 6.819 -9.741 1.00 94.81 91 TRP A CA 1
ATOM 762 C C . TRP A 1 91 ? 13.558 7.792 -9.594 1.00 94.81 91 TRP A C 1
ATOM 764 O O . TRP A 1 91 ? 12.705 7.866 -10.483 1.00 94.81 91 TRP A O 1
ATOM 774 N N . TYR A 1 92 ? 13.534 8.556 -8.507 1.00 91.44 92 TYR A N 1
ATOM 775 C CA . TYR A 1 92 ? 12.560 9.626 -8.311 1.00 91.44 92 TYR A CA 1
ATOM 776 C C . TYR A 1 92 ? 13.176 10.817 -7.576 1.00 91.44 92 TYR A C 1
ATOM 778 O O . TYR A 1 92 ? 14.251 10.726 -6.989 1.00 91.44 92 TYR A O 1
ATOM 786 N N . VAL A 1 93 ? 12.496 11.959 -7.645 1.00 89.38 93 VAL A N 1
ATOM 787 C CA . VAL A 1 93 ? 12.848 13.152 -6.869 1.00 89.38 93 VAL A CA 1
ATOM 788 C C . VAL A 1 93 ? 12.130 13.055 -5.528 1.00 89.38 93 VAL A C 1
ATOM 790 O O . VAL A 1 93 ? 10.902 12.994 -5.525 1.00 89.38 93 VAL A O 1
ATOM 793 N N . PHE A 1 94 ? 12.872 13.036 -4.415 1.00 85.25 94 PHE A N 1
ATOM 794 C CA . PHE A 1 94 ? 12.294 12.788 -3.087 1.00 85.25 94 PHE A CA 1
ATOM 795 C C . PHE A 1 94 ? 11.197 13.795 -2.712 1.00 85.25 94 PHE A C 1
ATOM 797 O O . PHE A 1 94 ? 10.096 13.406 -2.331 1.00 85.25 94 PHE A O 1
ATOM 804 N N . ASP A 1 95 ? 11.490 15.088 -2.869 1.00 87.94 95 ASP A N 1
ATOM 805 C CA . ASP A 1 95 ? 10.525 16.175 -2.717 1.00 87.94 95 ASP A CA 1
ATOM 806 C C . ASP A 1 95 ? 10.519 17.026 -3.997 1.00 87.94 95 ASP A C 1
ATOM 808 O O . ASP A 1 95 ? 11.378 17.899 -4.167 1.00 87.94 95 ASP A O 1
ATOM 812 N N . PRO A 1 96 ? 9.560 16.804 -4.915 1.00 86.19 96 PRO A N 1
ATOM 813 C CA . PRO A 1 96 ? 9.459 17.578 -6.150 1.00 86.19 96 PRO A CA 1
ATOM 814 C C . PRO A 1 96 ? 9.013 19.033 -5.921 1.00 86.19 96 PRO A C 1
ATOM 816 O O . PRO A 1 96 ? 8.957 19.812 -6.872 1.00 86.19 96 PRO A O 1
ATOM 819 N N . THR A 1 97 ? 8.679 19.415 -4.684 1.00 89.19 97 THR A N 1
ATOM 820 C CA . THR A 1 97 ? 8.266 20.773 -4.301 1.00 89.19 97 THR A CA 1
ATOM 821 C C . THR A 1 97 ? 9.374 21.564 -3.601 1.00 89.19 97 THR A C 1
ATOM 823 O O . THR A 1 97 ? 9.210 22.762 -3.333 1.00 89.19 97 THR A O 1
ATOM 826 N N . ALA A 1 98 ? 10.515 20.925 -3.322 1.00 86.44 98 ALA A N 1
ATOM 827 C CA . ALA A 1 98 ? 11.627 21.546 -2.628 1.00 86.44 98 ALA A CA 1
ATOM 828 C C . ALA A 1 98 ? 12.177 22.751 -3.411 1.00 86.44 98 ALA A C 1
ATOM 830 O O . ALA A 1 98 ? 12.421 22.715 -4.614 1.00 86.44 98 ALA A O 1
ATOM 831 N N . LYS A 1 99 ? 12.396 23.859 -2.694 1.00 80.00 99 LYS A N 1
ATOM 832 C CA . LYS A 1 99 ? 12.837 25.139 -3.282 1.00 80.00 99 LYS A CA 1
ATOM 833 C C . LYS A 1 99 ? 14.348 25.223 -3.523 1.00 80.00 99 LYS A C 1
ATOM 835 O O . LYS A 1 99 ? 14.814 26.176 -4.147 1.00 80.00 99 LYS A O 1
ATOM 840 N N . LYS A 1 100 ? 15.128 24.284 -2.982 1.00 76.75 100 LYS A N 1
ATOM 841 C CA . LYS A 1 100 ? 16.579 24.214 -3.195 1.00 76.75 100 LYS A CA 1
ATOM 842 C C . LYS A 1 100 ? 16.857 23.404 -4.461 1.00 76.75 100 LYS A C 1
ATOM 844 O O . LYS A 1 100 ? 16.210 22.395 -4.688 1.00 76.75 100 LYS A O 1
ATOM 849 N N . LYS A 1 101 ? 17.820 23.864 -5.270 1.00 65.00 101 LYS A N 1
ATOM 850 C CA . LYS A 1 101 ? 18.199 23.228 -6.547 1.00 65.00 101 LYS A CA 1
ATOM 851 C C . LYS A 1 101 ? 18.773 21.816 -6.385 1.00 65.00 101 LYS A C 1
ATOM 853 O O . LYS A 1 101 ? 18.689 21.040 -7.327 1.00 65.00 101 LYS A O 1
ATOM 858 N N . ASP A 1 102 ? 19.301 21.496 -5.207 1.00 61.38 102 ASP A N 1
ATOM 859 C CA . ASP A 1 102 ? 19.770 20.156 -4.862 1.00 61.38 102 ASP A CA 1
ATOM 860 C C . ASP A 1 102 ? 18.609 19.365 -4.260 1.00 61.38 102 ASP A C 1
ATOM 862 O O . ASP A 1 102 ? 18.476 19.226 -3.045 1.00 61.38 102 ASP A O 1
ATOM 866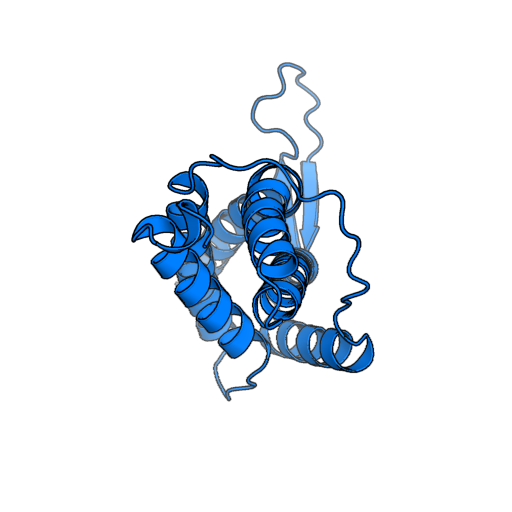 N N . THR A 1 103 ? 17.694 18.935 -5.123 1.00 64.56 103 THR A N 1
ATOM 867 C CA . THR A 1 103 ? 16.713 17.919 -4.753 1.00 64.56 103 THR A CA 1
ATOM 868 C C . THR A 1 103 ? 17.363 16.557 -4.890 1.00 64.56 103 THR A C 1
ATOM 870 O O . THR A 1 103 ? 17.838 16.218 -5.977 1.00 64.56 103 THR A O 1
ATOM 873 N N . ASP A 1 104 ? 17.370 15.780 -3.812 1.00 80.38 104 ASP A N 1
ATOM 874 C CA . ASP A 1 104 ? 17.957 14.448 -3.815 1.00 80.38 104 ASP A CA 1
ATOM 875 C C . ASP A 1 104 ? 17.174 13.549 -4.782 1.00 80.38 104 ASP A C 1
ATOM 877 O O . ASP A 1 104 ? 16.012 13.192 -4.549 1.00 80.38 104 ASP A O 1
ATOM 881 N N . ILE A 1 105 ? 17.814 13.218 -5.908 1.00 86.94 105 ILE A N 1
ATOM 882 C CA . ILE A 1 105 ? 17.394 12.103 -6.751 1.00 86.94 105 ILE A CA 1
ATOM 883 C C . ILE A 1 105 ? 17.711 10.846 -5.954 1.00 86.94 105 ILE A C 1
ATOM 885 O O . ILE A 1 105 ? 18.869 10.548 -5.660 1.00 86.94 105 ILE A O 1
ATOM 889 N N . VAL A 1 106 ? 16.665 10.123 -5.597 1.00 89.88 106 VAL A N 1
ATOM 890 C CA . VAL A 1 106 ? 16.733 8.961 -4.724 1.00 89.88 106 VAL A CA 1
ATOM 891 C C . VAL A 1 106 ? 16.352 7.706 -5.488 1.00 89.88 106 VAL A C 1
ATOM 893 O O . VAL A 1 106 ? 15.593 7.726 -6.463 1.00 89.88 106 VAL A O 1
ATOM 896 N N . TYR A 1 107 ? 16.930 6.604 -5.034 1.00 91.19 107 TYR A N 1
ATOM 897 C CA . TYR A 1 107 ? 16.671 5.277 -5.557 1.00 91.19 107 TYR A CA 1
ATOM 898 C C . TYR A 1 107 ? 15.472 4.674 -4.823 1.00 91.19 107 TYR A C 1
ATOM 900 O O . TYR A 1 107 ? 15.496 4.556 -3.599 1.00 91.19 107 TYR A O 1
ATOM 908 N N . GLY A 1 108 ? 14.419 4.337 -5.561 1.00 94.44 108 GLY A N 1
ATOM 909 C CA . GLY A 1 108 ? 13.208 3.693 -5.062 1.00 94.44 108 GLY A CA 1
ATOM 910 C C . GLY A 1 108 ? 13.168 2.203 -5.392 1.00 94.44 108 GLY A C 1
ATOM 911 O O . GLY A 1 108 ? 13.720 1.753 -6.402 1.00 94.44 108 GLY A O 1
ATOM 912 N N . ASP A 1 109 ? 12.477 1.446 -4.543 1.00 96.88 109 ASP A N 1
ATOM 913 C CA . ASP A 1 109 ? 12.242 0.014 -4.704 1.00 96.88 109 ASP A CA 1
ATOM 914 C C . ASP A 1 109 ? 10.736 -0.278 -4.631 1.00 96.88 109 ASP A C 1
ATOM 916 O O . ASP A 1 109 ? 10.117 -0.193 -3.570 1.00 96.88 109 ASP A O 1
ATOM 920 N N . LEU A 1 110 ? 10.144 -0.669 -5.764 1.00 97.62 110 LEU A N 1
ATOM 921 C CA . LEU A 1 110 ? 8.718 -0.979 -5.859 1.00 97.62 110 LEU A CA 1
ATOM 922 C C . LEU A 1 110 ? 8.325 -2.162 -4.960 1.00 97.62 110 LEU A C 1
ATOM 924 O O . LEU A 1 110 ? 7.187 -2.233 -4.499 1.00 97.62 110 LEU A O 1
ATOM 928 N N . TYR A 1 111 ? 9.258 -3.074 -4.668 1.00 97.69 111 TYR A N 1
ATOM 929 C CA . TYR A 1 111 ? 9.042 -4.139 -3.689 1.00 97.69 111 TYR A CA 1
ATOM 930 C C . TYR A 1 111 ? 8.802 -3.564 -2.287 1.00 97.69 111 TYR A C 1
ATOM 932 O O . TYR A 1 111 ? 7.863 -3.985 -1.605 1.00 97.69 111 TYR A O 1
ATOM 940 N N . GLU A 1 112 ? 9.609 -2.583 -1.873 1.00 96.31 112 GLU A N 1
ATOM 941 C CA . GLU A 1 112 ? 9.459 -1.931 -0.571 1.00 96.31 112 GLU A CA 1
ATOM 942 C C . GLU A 1 112 ? 8.177 -1.103 -0.520 1.00 96.31 112 GLU A C 1
ATOM 944 O O . GLU A 1 112 ? 7.442 -1.194 0.462 1.00 96.31 112 GLU A O 1
ATOM 949 N N . ASP A 1 113 ? 7.855 -0.371 -1.589 1.00 98.00 113 ASP A N 1
ATOM 950 C CA . ASP A 1 113 ? 6.630 0.429 -1.661 1.00 98.00 113 ASP A CA 1
ATOM 951 C C . ASP A 1 113 ? 5.373 -0.443 -1.520 1.00 98.00 113 ASP A C 1
ATOM 953 O O . ASP A 1 113 ? 4.524 -0.195 -0.658 1.00 98.00 113 ASP A O 1
ATOM 957 N N . LEU A 1 114 ? 5.252 -1.497 -2.337 1.00 98.44 114 LEU A N 1
ATOM 958 C CA . LEU A 1 114 ? 4.099 -2.401 -2.308 1.00 98.44 114 LEU A CA 1
ATOM 959 C C . LEU A 1 114 ? 4.005 -3.147 -0.969 1.00 98.44 114 LEU A C 1
ATOM 961 O O . LEU A 1 114 ? 2.910 -3.280 -0.406 1.00 98.44 114 LEU A O 1
ATOM 965 N N . GLY A 1 115 ? 5.147 -3.592 -0.436 1.00 97.88 115 GLY A N 1
ATOM 966 C CA . GLY A 1 115 ? 5.248 -4.271 0.853 1.00 97.88 115 GLY A CA 1
ATOM 967 C C . GLY A 1 115 ? 4.870 -3.378 2.037 1.00 97.88 115 GLY A C 1
ATOM 968 O O . GLY A 1 115 ? 4.134 -3.814 2.927 1.00 97.88 115 GLY A O 1
ATOM 969 N N . ALA A 1 116 ? 5.305 -2.116 2.037 1.00 97.12 116 ALA A N 1
ATOM 970 C CA . ALA A 1 116 ? 4.964 -1.138 3.066 1.00 97.12 116 ALA A CA 1
ATOM 971 C C . ALA A 1 116 ? 3.457 -0.855 3.080 1.00 97.12 116 ALA A C 1
ATOM 973 O O . ALA A 1 116 ? 2.823 -0.949 4.134 1.00 97.12 116 ALA A O 1
ATOM 974 N N . ILE A 1 117 ? 2.862 -0.592 1.912 1.00 98.56 117 ILE A N 1
ATOM 975 C CA . ILE A 1 117 ? 1.413 -0.378 1.774 1.00 98.56 117 ILE A CA 1
ATOM 976 C C . ILE A 1 117 ? 0.647 -1.601 2.296 1.00 98.56 117 ILE A C 1
ATOM 978 O O . ILE A 1 117 ? -0.281 -1.458 3.094 1.00 98.56 117 ILE A O 1
ATOM 982 N N . TYR A 1 118 ? 1.068 -2.812 1.915 1.00 98.62 118 TYR A N 1
ATOM 983 C CA . TYR A 1 118 ? 0.450 -4.056 2.380 1.00 98.62 118 TYR A CA 1
ATOM 984 C C . TYR A 1 118 ? 0.498 -4.189 3.903 1.00 98.62 118 TYR A C 1
ATOM 986 O O . TYR A 1 118 ? -0.535 -4.441 4.526 1.00 98.62 118 TYR A O 1
ATOM 994 N N . LYS A 1 119 ? 1.668 -3.967 4.510 1.00 97.62 119 LYS A N 1
ATOM 995 C CA . LYS A 1 119 ? 1.869 -4.073 5.958 1.00 97.62 119 LYS A CA 1
ATOM 996 C C . LYS A 1 119 ? 0.890 -3.194 6.732 1.00 97.62 119 LYS A C 1
ATOM 998 O O . LYS A 1 119 ? 0.195 -3.697 7.616 1.00 97.62 119 LYS A O 1
ATOM 1003 N N . TYR A 1 120 ? 0.814 -1.906 6.392 1.00 97.81 120 TYR A N 1
ATOM 1004 C CA . TYR A 1 120 ? -0.058 -0.963 7.096 1.00 97.81 120 TYR A CA 1
ATOM 1005 C C . TYR A 1 120 ? -1.537 -1.315 6.920 1.00 97.81 120 TYR A C 1
ATOM 1007 O O . TYR A 1 120 ? -2.277 -1.354 7.903 1.00 97.81 120 TYR A O 1
ATOM 1015 N N . LEU A 1 121 ? -1.968 -1.637 5.695 1.00 98.31 121 LEU A N 1
ATOM 1016 C CA . LEU A 1 121 ? -3.359 -2.013 5.432 1.00 98.31 121 LEU A CA 1
ATOM 1017 C C . LEU A 1 121 ? -3.746 -3.299 6.164 1.00 98.31 121 LEU A C 1
ATOM 1019 O O . LEU A 1 121 ? -4.793 -3.347 6.811 1.00 98.31 121 LEU A O 1
ATOM 1023 N N . LYS A 1 122 ? -2.899 -4.330 6.111 1.00 98.31 122 LYS A N 1
ATOM 1024 C CA . LYS A 1 122 ? -3.172 -5.623 6.740 1.00 98.31 122 LYS A CA 1
ATOM 1025 C C . LYS A 1 122 ? -3.239 -5.506 8.259 1.00 98.31 122 LYS A C 1
ATOM 1027 O O . LYS A 1 122 ? -4.168 -6.040 8.858 1.00 98.31 122 LYS A O 1
ATOM 1032 N N . GLN A 1 123 ? -2.315 -4.775 8.884 1.00 97.44 123 GLN A N 1
ATOM 1033 C CA . GLN A 1 123 ? -2.335 -4.550 10.333 1.00 97.44 123 GLN A CA 1
ATOM 1034 C C . GLN A 1 123 ? -3.611 -3.825 10.784 1.00 97.44 123 GLN A C 1
ATOM 1036 O O . GLN A 1 123 ? -4.277 -4.280 11.716 1.00 97.44 123 GLN A O 1
ATOM 1041 N N . SER A 1 124 ? -4.014 -2.760 10.086 1.00 96.69 124 SER A N 1
ATOM 1042 C CA . SER A 1 124 ? -5.267 -2.055 10.382 1.00 96.69 124 SER A CA 1
ATOM 1043 C C . SER A 1 124 ? -6.504 -2.932 10.128 1.00 96.69 124 SER A C 1
ATOM 1045 O O . SER A 1 124 ? -7.455 -2.883 10.907 1.00 96.69 124 SER A O 1
ATOM 1047 N N . LEU A 1 125 ? -6.495 -3.799 9.105 1.00 97.94 125 LEU A N 1
ATOM 1048 C CA . LEU A 1 125 ? -7.570 -4.772 8.858 1.00 97.94 125 LEU A CA 1
ATOM 1049 C C . LEU A 1 125 ? -7.674 -5.832 9.964 1.00 97.94 125 LEU A C 1
ATOM 1051 O O . LEU A 1 125 ? -8.790 -6.178 10.359 1.00 97.94 125 LEU A O 1
ATOM 1055 N N . LEU A 1 126 ? -6.548 -6.328 10.487 1.00 97.94 126 LEU A N 1
ATOM 1056 C CA . LEU A 1 126 ? -6.530 -7.260 11.621 1.00 97.94 126 LEU A CA 1
ATOM 1057 C C . LEU A 1 126 ? -7.153 -6.612 12.864 1.00 97.94 126 LEU A C 1
ATOM 1059 O O . LEU A 1 126 ? -8.001 -7.219 13.519 1.00 97.94 126 LEU A O 1
ATOM 1063 N N . LEU A 1 127 ? -6.797 -5.354 13.147 1.00 96.75 127 LEU A N 1
ATOM 1064 C CA . LEU A 1 127 ? -7.368 -4.597 14.260 1.00 96.75 127 LEU A CA 1
ATOM 1065 C C . LEU A 1 127 ? -8.872 -4.347 14.062 1.00 96.75 127 LEU A C 1
ATOM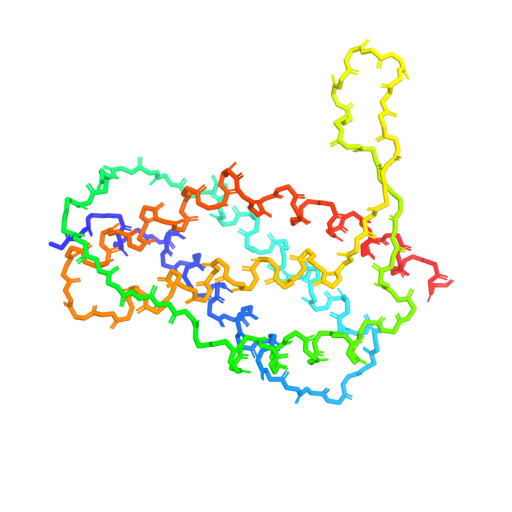 1067 O O . LEU A 1 127 ? -9.665 -4.540 14.986 1.00 96.75 127 LEU A O 1
ATOM 1071 N N . TYR A 1 128 ? -9.283 -3.998 12.841 1.00 95.25 128 TYR A N 1
ATOM 1072 C CA . TYR A 1 128 ? -10.686 -3.806 12.467 1.00 95.25 128 TYR A CA 1
ATOM 1073 C C . TYR A 1 128 ? -11.523 -5.091 12.598 1.00 95.25 128 TYR A C 1
ATOM 1075 O O . TYR A 1 128 ? -12.720 -5.037 12.892 1.00 95.25 128 TYR A O 1
ATOM 1083 N N . GLY A 1 129 ? -10.900 -6.255 12.390 1.00 95.44 129 GLY A N 1
ATOM 1084 C CA . GLY A 1 129 ? -11.529 -7.571 12.509 1.00 95.44 129 GLY A CA 1
ATOM 1085 C C . GLY A 1 129 ? -11.908 -7.962 13.941 1.00 95.44 129 GLY A C 1
ATOM 1086 O O . GLY A 1 129 ? -12.724 -8.868 14.132 1.00 95.44 129 GLY A O 1
ATOM 1087 N N . LEU A 1 130 ? -11.375 -7.278 14.958 1.00 95.19 130 LEU A N 1
ATOM 1088 C CA . LEU A 1 130 ? -11.741 -7.532 16.348 1.00 95.19 130 LEU A CA 1
ATOM 1089 C C . LEU A 1 130 ? -13.202 -7.138 16.633 1.00 95.19 130 LEU A C 1
ATOM 1091 O O . LEU A 1 130 ? -13.753 -6.176 16.096 1.00 95.19 130 LEU A O 1
ATOM 1095 N N . LYS A 1 131 ? -13.846 -7.862 17.557 1.00 90.94 131 LYS A N 1
ATOM 1096 C CA . LYS A 1 131 ? -15.247 -7.603 17.949 1.00 90.94 131 LYS A CA 1
ATOM 1097 C C . LYS A 1 131 ? -15.434 -6.312 18.764 1.00 90.94 131 LYS A C 1
ATOM 1099 O O . LYS A 1 131 ? -16.562 -5.847 18.903 1.00 90.94 131 LYS A O 1
AT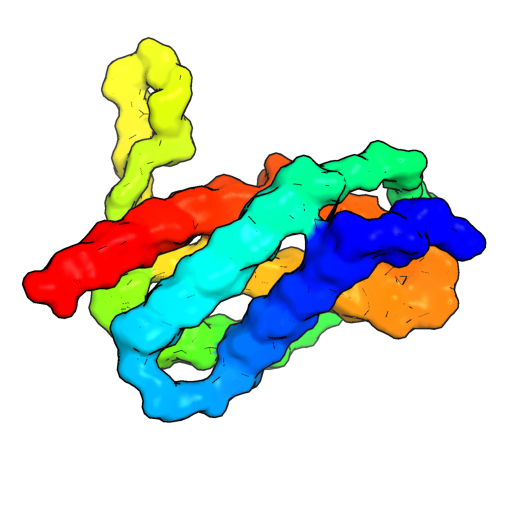OM 1104 N N . SER A 1 132 ? -14.355 -5.741 19.302 1.00 92.62 132 SER A N 1
ATOM 1105 C CA . SER A 1 132 ? -14.383 -4.548 20.157 1.00 92.62 132 SER A CA 1
ATOM 1106 C C . SER A 1 132 ? -14.667 -3.270 19.360 1.00 92.62 132 SER A C 1
ATOM 1108 O O . SER A 1 132 ? -14.039 -3.022 18.332 1.00 92.62 132 SER A O 1
ATOM 1110 N N . SER A 1 133 ? -15.574 -2.419 19.852 1.00 90.44 133 SER A N 1
ATOM 1111 C CA . SER A 1 133 ? -15.835 -1.105 19.248 1.00 90.44 133 SER A CA 1
ATOM 1112 C C . SER A 1 133 ? -14.619 -0.184 19.304 1.00 90.44 133 SER A C 1
ATOM 1114 O O . SER A 1 133 ? -14.356 0.510 18.329 1.00 90.44 133 SER A O 1
ATOM 1116 N N . ASP A 1 134 ? -13.863 -0.226 20.403 1.00 92.88 134 ASP A N 1
ATOM 1117 C CA . ASP A 1 134 ? -12.624 0.542 20.564 1.00 92.88 134 ASP A CA 1
ATOM 1118 C C . ASP A 1 134 ? -11.552 0.090 19.565 1.00 92.88 134 ASP A C 1
ATOM 1120 O O . ASP A 1 134 ? -10.842 0.914 18.999 1.00 92.88 134 ASP A O 1
ATOM 1124 N N . ALA A 1 135 ? -11.465 -1.219 19.292 1.00 94.12 135 ALA A N 1
ATOM 1125 C CA . ALA A 1 135 ? -10.533 -1.738 18.292 1.00 94.12 135 ALA A CA 1
ATOM 1126 C C . ALA A 1 135 ? -10.890 -1.230 16.894 1.00 94.12 135 ALA A C 1
ATOM 1128 O O . ALA A 1 135 ? -10.024 -0.771 16.158 1.00 94.12 135 ALA A O 1
ATOM 1129 N N . LYS A 1 136 ? -12.180 -1.242 16.544 1.00 92.31 136 LYS A N 1
ATOM 1130 C CA . LYS A 1 136 ? -12.646 -0.718 15.258 1.00 92.31 136 LYS A CA 1
ATOM 1131 C C . LYS A 1 136 ? -12.418 0.787 15.117 1.00 92.31 136 LYS A C 1
ATOM 1133 O O . LYS A 1 136 ? -12.008 1.219 14.047 1.00 92.31 136 LYS A O 1
ATOM 1138 N N . GLN A 1 137 ? -12.645 1.562 16.178 1.00 91.50 137 GLN A N 1
ATOM 1139 C CA . GLN A 1 137 ? -12.331 2.993 16.216 1.00 91.50 137 GLN A CA 1
ATOM 1140 C C . GLN A 1 137 ? -10.829 3.236 16.011 1.00 91.50 137 GLN A C 1
ATOM 1142 O O . GLN A 1 137 ? -10.443 4.042 15.168 1.00 91.50 137 GLN A O 1
ATOM 1147 N N . ASN A 1 138 ? -9.974 2.476 16.700 1.00 94.25 138 ASN A N 1
ATOM 1148 C CA . ASN A 1 138 ? -8.526 2.568 16.520 1.00 94.25 138 ASN A CA 1
ATOM 1149 C C . ASN A 1 138 ? -8.093 2.173 15.110 1.00 94.25 138 ASN A C 1
ATOM 1151 O O . ASN A 1 138 ? -7.242 2.843 14.541 1.00 94.25 138 ASN A O 1
ATOM 1155 N N . ALA A 1 139 ? -8.707 1.149 14.517 1.00 94.44 139 ALA A N 1
ATOM 1156 C CA . ALA A 1 139 ? -8.417 0.760 13.145 1.00 94.44 139 ALA A CA 1
ATOM 1157 C C . ALA A 1 139 ? -8.790 1.854 12.138 1.00 94.44 139 ALA A C 1
ATOM 1159 O O . ALA A 1 139 ? -8.000 2.139 11.246 1.00 94.44 139 ALA A O 1
ATOM 1160 N N . VAL A 1 140 ? -9.961 2.486 12.286 1.00 92.19 140 VAL A N 1
ATOM 1161 C CA . VAL A 1 140 ? -10.388 3.629 11.454 1.00 92.19 140 VAL A CA 1
ATOM 1162 C C . VAL A 1 140 ? -9.364 4.754 11.520 1.00 92.19 140 VAL A C 1
ATOM 1164 O O . VAL A 1 140 ? -8.939 5.265 10.482 1.00 92.19 140 VAL A O 1
ATOM 1167 N N . TRP A 1 141 ? -8.946 5.101 12.736 1.00 93.75 141 TRP A N 1
ATOM 1168 C CA . TRP A 1 141 ? -7.914 6.103 12.952 1.00 93.75 14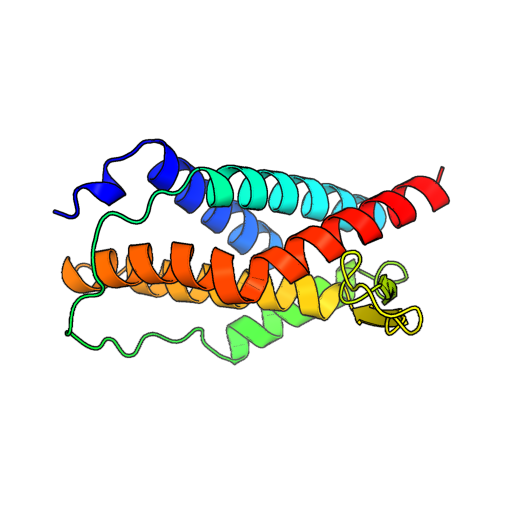1 TRP A CA 1
ATOM 1169 C C . TRP A 1 141 ? -6.595 5.687 12.286 1.00 93.75 141 TRP A C 1
ATOM 1171 O O . TRP A 1 141 ? -6.014 6.474 11.542 1.00 93.75 141 TRP A O 1
ATOM 1181 N N . ASP A 1 142 ? -6.163 4.436 12.475 1.00 94.94 142 ASP A N 1
ATOM 1182 C CA . ASP A 1 142 ? -4.915 3.906 11.919 1.00 94.94 142 ASP A CA 1
ATOM 1183 C C . ASP A 1 142 ? -4.919 3.910 10.387 1.00 94.94 142 ASP A C 1
ATOM 1185 O O . ASP A 1 142 ? -3.917 4.286 9.786 1.00 94.94 142 ASP A O 1
ATOM 1189 N N . PHE A 1 143 ? -6.030 3.557 9.731 1.00 95.56 143 PHE A N 1
ATOM 1190 C CA . PHE A 1 143 ? -6.121 3.613 8.269 1.00 95.56 143 PHE A CA 1
ATOM 1191 C C . PHE A 1 143 ? -5.845 5.018 7.735 1.00 95.56 143 PHE A C 1
ATOM 1193 O O . PHE A 1 143 ? -5.047 5.173 6.807 1.00 95.56 143 PHE A O 1
ATOM 1200 N N . LYS A 1 144 ? -6.481 6.037 8.324 1.00 94.44 144 LYS A N 1
ATOM 1201 C CA . LYS A 1 144 ? -6.320 7.423 7.879 1.00 94.44 144 LYS A CA 1
ATOM 1202 C C . LYS A 1 144 ? -4.944 7.972 8.240 1.00 94.44 144 LYS A C 1
ATOM 1204 O O . LYS A 1 144 ? -4.252 8.484 7.365 1.00 94.44 144 LYS A O 1
ATOM 1209 N N . TRP A 1 145 ? -4.507 7.788 9.483 1.00 94.94 145 TRP A N 1
ATOM 1210 C CA . TRP A 1 145 ? -3.188 8.232 9.923 1.00 94.94 145 TRP A CA 1
ATOM 1211 C C . TRP A 1 145 ? -2.063 7.618 9.085 1.00 94.94 145 TRP A C 1
ATOM 1213 O O . TRP A 1 145 ? -1.195 8.341 8.597 1.00 94.94 145 TRP A O 1
ATOM 1223 N N . ASN A 1 146 ? -2.088 6.299 8.864 1.00 96.38 146 ASN A N 1
ATOM 1224 C CA . ASN A 1 146 ? -1.056 5.614 8.086 1.00 96.38 146 ASN A CA 1
ATOM 1225 C C . ASN A 1 146 ? -1.066 6.050 6.616 1.00 96.38 146 ASN A C 1
ATOM 1227 O O . ASN A 1 146 ? -0.000 6.142 6.007 1.00 96.38 146 ASN A O 1
ATOM 1231 N N . PHE A 1 147 ? -2.238 6.335 6.042 1.00 97.12 147 PHE A N 1
ATOM 1232 C CA . PHE A 1 147 ? -2.315 6.923 4.706 1.00 97.12 147 PHE A CA 1
ATOM 1233 C C . PHE A 1 147 ? -1.613 8.284 4.671 1.00 97.12 147 PHE A C 1
ATOM 1235 O O . PHE A 1 147 ? -0.689 8.465 3.881 1.00 97.12 147 PHE A O 1
ATOM 1242 N N . ASP A 1 148 ? -1.982 9.203 5.562 1.00 95.50 148 ASP A N 1
ATOM 1243 C CA . ASP A 1 148 ? -1.479 10.582 5.543 1.00 95.50 148 ASP A CA 1
ATOM 1244 C C . ASP A 1 148 ? 0.022 10.682 5.857 1.00 95.50 148 ASP A C 1
ATOM 1246 O O . ASP A 1 148 ? 0.702 11.560 5.333 1.00 95.50 148 ASP A O 1
ATOM 1250 N N . THR A 1 149 ? 0.548 9.791 6.702 1.00 94.81 149 THR A N 1
ATOM 1251 C CA . THR A 1 149 ? 1.904 9.935 7.264 1.00 94.81 149 THR A CA 1
ATOM 1252 C C . THR A 1 149 ? 2.910 8.886 6.813 1.00 94.81 149 THR A C 1
ATOM 1254 O O . THR A 1 149 ? 4.111 9.130 6.924 1.00 94.81 149 THR A O 1
ATOM 1257 N N . HIS A 1 150 ? 2.462 7.727 6.321 1.00 94.31 150 HIS A N 1
ATOM 1258 C CA . HIS A 1 150 ? 3.363 6.610 6.041 1.00 94.31 150 HIS A CA 1
ATOM 1259 C C . HIS A 1 150 ? 3.348 6.176 4.581 1.00 94.31 150 HIS A C 1
ATOM 1261 O O . HIS A 1 150 ? 4.397 6.191 3.950 1.00 94.31 150 HIS A O 1
ATOM 1267 N N . TRP A 1 151 ? 2.202 5.780 4.023 1.00 97.25 151 TRP A N 1
ATOM 1268 C CA . TRP A 1 151 ? 2.213 5.030 2.759 1.00 97.25 151 TRP A CA 1
ATOM 1269 C C . TRP A 1 151 ? 1.650 5.764 1.538 1.00 97.25 151 TRP A C 1
ATOM 1271 O O . TRP A 1 151 ? 1.872 5.300 0.420 1.00 97.25 151 TRP A O 1
ATOM 1281 N N . SER A 1 152 ? 0.990 6.921 1.684 1.00 96.81 152 SER A N 1
ATOM 1282 C CA . SER A 1 152 ? 0.512 7.692 0.518 1.00 96.81 152 SER A CA 1
ATOM 1283 C C . SER A 1 152 ? 1.651 8.153 -0.400 1.00 96.81 152 SER A C 1
ATOM 1285 O O . SER A 1 152 ? 1.500 8.103 -1.620 1.00 96.81 152 SER A O 1
ATOM 1287 N N . GLY A 1 153 ? 2.805 8.529 0.165 1.00 94.50 153 GLY A N 1
ATOM 1288 C CA . GLY A 1 153 ? 4.012 8.876 -0.595 1.00 94.50 153 GLY A CA 1
ATOM 1289 C C . GLY A 1 153 ? 4.555 7.694 -1.403 1.00 94.50 153 GLY A C 1
ATOM 1290 O O . GLY A 1 153 ? 4.715 7.807 -2.618 1.00 94.50 153 GLY A O 1
ATOM 1291 N N . HIS A 1 154 ? 4.730 6.535 -0.754 1.00 95.38 154 HIS A N 1
ATOM 1292 C CA . HIS A 1 154 ? 5.087 5.275 -1.423 1.00 95.38 154 HIS A CA 1
ATOM 1293 C C . HIS A 1 154 ? 4.121 4.956 -2.570 1.00 95.38 154 HIS A C 1
ATOM 1295 O O . HIS A 1 154 ? 4.540 4.650 -3.682 1.00 95.38 154 HIS A O 1
ATOM 1301 N N . CYS A 1 155 ? 2.814 5.102 -2.334 1.00 97.88 155 CYS A N 1
ATOM 1302 C CA . CYS A 1 155 ? 1.785 4.856 -3.338 1.00 97.88 155 CYS A CA 1
ATOM 1303 C C . CYS A 1 155 ? 1.913 5.789 -4.553 1.00 97.88 155 CYS A C 1
ATOM 1305 O O . CYS A 1 155 ? 1.831 5.324 -5.690 1.00 97.88 155 CYS A O 1
ATOM 1307 N N . ALA A 1 156 ? 2.120 7.091 -4.341 1.00 96.88 156 ALA A N 1
ATOM 1308 C CA . ALA A 1 156 ? 2.273 8.057 -5.428 1.00 96.88 156 ALA A CA 1
ATOM 1309 C C . 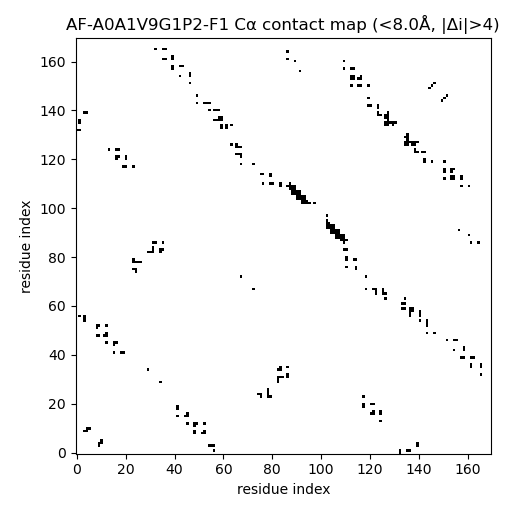ALA A 1 156 ? 3.528 7.776 -6.272 1.00 96.88 156 ALA A C 1
ATOM 1311 O O . ALA A 1 156 ? 3.454 7.751 -7.506 1.00 96.88 156 ALA A O 1
ATOM 1312 N N . ASN A 1 157 ? 4.656 7.495 -5.614 1.00 95.56 157 ASN A N 1
ATOM 1313 C CA . ASN A 1 157 ? 5.914 7.161 -6.281 1.00 95.56 157 ASN A CA 1
ATOM 1314 C C . ASN A 1 157 ? 5.795 5.854 -7.077 1.00 95.56 157 ASN A C 1
ATOM 1316 O O . ASN A 1 157 ? 6.142 5.822 -8.260 1.00 95.56 157 ASN A O 1
ATOM 1320 N N . ALA A 1 158 ? 5.200 4.817 -6.482 1.00 97.69 158 ALA A N 1
ATOM 1321 C CA . ALA A 1 158 ? 4.935 3.540 -7.135 1.00 97.69 158 ALA A CA 1
ATOM 1322 C C . ALA A 1 158 ? 4.031 3.686 -8.371 1.00 97.69 158 ALA A C 1
ATOM 1324 O O . ALA A 1 158 ? 4.348 3.148 -9.432 1.00 97.69 158 ALA A O 1
ATOM 1325 N N . ILE A 1 159 ? 2.931 4.448 -8.283 1.00 98.19 159 ILE A N 1
ATOM 1326 C CA . ILE A 1 159 ? 2.040 4.709 -9.431 1.00 98.19 159 ILE A CA 1
ATOM 1327 C C . ILE A 1 159 ? 2.819 5.357 -10.583 1.00 98.19 159 ILE A C 1
ATOM 1329 O O . ILE A 1 159 ? 2.652 4.949 -11.738 1.00 98.19 159 ILE A O 1
ATOM 1333 N N . CYS A 1 160 ? 3.670 6.340 -10.273 1.00 96.75 160 CYS A N 1
ATOM 1334 C CA . CYS A 1 160 ? 4.514 7.026 -11.248 1.00 96.75 160 CYS A CA 1
ATOM 1335 C C . CYS A 1 160 ? 5.529 6.067 -11.892 1.00 96.75 160 CYS A C 1
ATOM 1337 O O . CYS A 1 160 ? 5.606 5.978 -13.118 1.00 96.75 160 CYS A O 1
ATOM 1339 N N . ALA A 1 161 ? 6.251 5.286 -11.086 1.00 96.75 161 ALA A N 1
ATOM 1340 C CA . ALA A 1 161 ? 7.216 4.302 -11.570 1.00 96.75 161 ALA A CA 1
ATOM 1341 C C . ALA A 1 161 ? 6.559 3.267 -12.496 1.00 96.75 161 ALA A C 1
ATOM 1343 O O . ALA A 1 161 ? 7.014 3.052 -13.624 1.00 96.75 161 ALA A O 1
ATOM 1344 N N . ILE A 1 162 ? 5.433 2.689 -12.063 1.00 97.81 162 ILE A N 1
ATOM 1345 C CA . ILE A 1 162 ? 4.678 1.704 -12.844 1.00 97.81 162 ILE A CA 1
ATOM 1346 C C . ILE A 1 162 ? 4.201 2.297 -14.173 1.00 97.81 162 ILE A C 1
ATOM 1348 O O . ILE A 1 162 ? 4.279 1.626 -15.203 1.00 97.81 162 ILE A O 1
ATOM 1352 N N . HIS A 1 163 ? 3.746 3.553 -14.186 1.00 97.44 163 HIS A N 1
ATOM 1353 C CA . HIS A 1 163 ? 3.346 4.224 -15.421 1.00 97.44 163 HIS A CA 1
ATOM 1354 C C . HIS A 1 163 ? 4.469 4.196 -16.469 1.00 97.44 163 HIS A C 1
ATOM 1356 O O . HIS A 1 163 ? 4.234 3.792 -17.610 1.00 97.44 163 HIS A O 1
ATOM 1362 N N . TYR A 1 164 ? 5.697 4.550 -16.083 1.00 96.00 164 TYR A N 1
ATOM 1363 C CA . TYR A 1 164 ? 6.844 4.518 -16.992 1.00 96.00 164 TYR A CA 1
ATOM 1364 C C . TYR A 1 164 ? 7.267 3.095 -17.371 1.00 96.00 164 TYR A C 1
ATOM 1366 O O . TYR A 1 164 ? 7.595 2.847 -18.533 1.00 96.00 164 TYR A O 1
ATOM 1374 N N . PHE A 1 165 ? 7.225 2.139 -16.440 1.00 96.25 165 PHE A N 1
ATOM 1375 C CA . PHE A 1 165 ? 7.499 0.732 -16.743 1.00 96.25 165 PHE A CA 1
ATOM 1376 C C . PHE A 1 165 ? 6.541 0.159 -17.795 1.00 96.25 165 PHE A C 1
ATOM 1378 O O . PHE A 1 165 ? 6.978 -0.499 -18.741 1.00 96.25 165 PHE A O 1
ATOM 1385 N N . LEU A 1 166 ? 5.246 0.462 -17.685 1.00 95.56 166 LEU A N 1
ATOM 1386 C CA . LEU A 1 166 ? 4.226 0.000 -18.628 1.00 95.56 166 LEU A CA 1
ATOM 1387 C C . LEU A 1 166 ? 4.343 0.642 -20.017 1.00 95.56 166 LEU A C 1
ATOM 1389 O O . LEU A 1 166 ? 3.902 0.026 -20.994 1.00 95.56 166 LEU A O 1
ATOM 1393 N N . GLN A 1 167 ? 4.917 1.848 -20.113 1.00 93.00 167 GLN A N 1
ATOM 1394 C CA . GLN A 1 167 ? 5.203 2.517 -21.386 1.00 93.00 167 GLN A CA 1
ATOM 1395 C C . GLN A 1 167 ? 6.433 1.950 -22.095 1.00 93.00 167 GLN A C 1
ATOM 1397 O O . GLN A 1 167 ? 6.393 1.795 -23.309 1.00 93.00 167 GLN A O 1
ATOM 1402 N N . LYS A 1 168 ? 7.505 1.619 -21.360 1.00 80.94 168 LYS A N 1
ATOM 1403 C CA . LYS A 1 168 ? 8.742 1.063 -21.944 1.00 80.94 168 LYS A CA 1
ATOM 1404 C C . LYS A 1 168 ? 8.541 -0.294 -22.627 1.00 80.94 168 LYS A C 1
ATOM 1406 O O . LYS A 1 168 ? 9.341 -0.664 -23.472 1.00 80.94 168 LYS A O 1
ATOM 1411 N N . GLY A 1 169 ? 7.501 -1.033 -22.242 1.00 61.84 169 GLY A N 1
ATOM 1412 C CA . GLY A 1 169 ? 7.115 -2.304 -22.860 1.00 61.84 169 GLY A CA 1
ATOM 1413 C C . GLY A 1 169 ? 6.046 -2.185 -23.952 1.00 61.84 169 GLY A C 1
ATOM 1414 O O . GLY A 1 169 ? 5.308 -3.152 -24.139 1.00 61.84 169 GLY A O 1
ATOM 1415 N N . ARG A 1 170 ? 5.878 -1.009 -24.573 1.00 52.97 170 ARG A N 1
ATOM 1416 C CA . ARG A 1 170 ? 5.052 -0.805 -25.776 1.00 52.97 170 ARG A CA 1
ATOM 1417 C C . ARG A 1 170 ? 5.912 -0.771 -27.029 1.00 52.97 170 ARG A C 1
ATOM 1419 O O . ARG A 1 170 ? 7.052 -0.273 -26.932 1.00 52.97 170 ARG A O 1
#

Foldseek 3Di:
DDPQCPDPLLVQLLVLLVVLLCLLLDQDPDALLVSLVVVLVSLVSNLVSLVVRDDPDDQDPDDDPFADDPVSLVSSLVSLVVSNVPLFKDWDFLDPPDPDPPGDTDIGTLSCLSSQSSRQSVRLSRQCPDPDPSSVRNSSVSSNCCCVPPRVSSSVVSSVSSVVVNVVVD

Radius of gyration: 16.88 Å; Cα contacts (8 Å, |Δi|>4): 193; chains: 1; bounding box: 41×42×51 Å

InterPro domains:
  IPR032025 Protein of unknown function DUF5063 [PF16702] (7-166)
  IPR038312 DUF5063 superfamily [G3DSA:1.20.120.1550] (1-170)